Protein AF-A0A920NR42-F1 (afdb_monomer_lite)

Sequence (124 aa):
MIKIASGFYQNKLLGLSNGQGMMLVFDQKSGKPIGLLQDEGFLTDVRTAVAGAICAKYLAPKNIEAIGIVGTGVQARMQLEYLKNVTGCQNVIVWGRSKSALNQYKNTWAIPALLLKQPWRWIK

pLDDT: mean 88.62, std 13.77, range [41.91, 98.19]

Secondary structure (DSSP, 8-state):
-EEEEEE-TTGGGGT--SEEEEEEEE-TTT--EEEEE--TTHHHHHHHHHHHHHHHHHHS-SS-S-EEEE--SHHHHHHHHHHTTT----EEEEE-S-HHHHHHHHH---BTTB------EE--

Foldseek 3Di:
DDKDKAAQPCCVVVVADRMAIKDFDADPPPRHTDDIGRPRCPVVLQVLLVVLLVCCLVPPDPDDQEAEAEELDSNSLSVVVSVVVRDPHQEYEYDYPDPVSVVCSQPDDDPPVDPDPDHRHYDD

Radius of gyration: 16.98 Å; chains: 1; bounding box: 40×30×48 Å

Structure (mmCIF, N/CA/C/O backbone):
data_AF-A0A920NR42-F1
#
_entry.id   AF-A0A920NR42-F1
#
loop_
_atom_site.group_PDB
_atom_site.id
_atom_site.type_symbol
_atom_site.label_atom_id
_atom_site.label_alt_id
_atom_site.label_comp_id
_atom_site.label_asym_id
_atom_site.label_entity_id
_atom_site.label_seq_id
_atom_site.pdbx_PDB_ins_code
_atom_site.Cartn_x
_atom_site.Cartn_y
_atom_site.Cartn_z
_atom_site.occupancy
_atom_site.B_iso_or_equiv
_atom_site.auth_seq_id
_atom_site.auth_comp_id
_atom_site.auth_asym_id
_atom_site.auth_atom_id
_atom_site.pdbx_PDB_model_num
ATOM 1 N N . MET A 1 1 ? 5.413 -9.688 -18.411 1.00 88.06 1 MET A N 1
ATOM 2 C CA . MET A 1 1 ? 5.860 -8.459 -17.719 1.00 88.06 1 MET A CA 1
ATOM 3 C C . MET A 1 1 ? 6.671 -8.871 -16.509 1.00 88.06 1 MET A C 1
ATOM 5 O O . MET A 1 1 ? 6.279 -9.811 -15.829 1.00 88.06 1 MET A O 1
ATOM 9 N N . ILE A 1 2 ? 7.805 -8.215 -16.291 1.00 95.38 2 ILE A N 1
ATOM 10 C CA . ILE A 1 2 ? 8.675 -8.428 -15.135 1.00 95.38 2 ILE A CA 1
ATOM 11 C C . ILE A 1 2 ? 8.688 -7.135 -14.329 1.00 95.38 2 ILE A C 1
ATOM 13 O O . ILE A 1 2 ? 8.848 -6.056 -14.894 1.00 95.38 2 ILE A O 1
ATOM 17 N N . LYS A 1 3 ? 8.538 -7.253 -13.011 1.00 95.38 3 LYS A N 1
ATOM 18 C CA . LYS A 1 3 ? 8.726 -6.142 -12.083 1.00 95.38 3 LYS A CA 1
ATOM 19 C C . LYS A 1 3 ? 10.083 -6.272 -11.414 1.00 95.38 3 LYS A C 1
ATOM 21 O O . LYS A 1 3 ? 10.367 -7.306 -10.813 1.00 95.38 3 LYS A O 1
ATOM 26 N N . ILE A 1 4 ? 10.843 -5.189 -11.418 1.00 95.25 4 ILE A N 1
ATOM 27 C CA . ILE A 1 4 ? 12.007 -5.027 -10.552 1.00 95.25 4 ILE A CA 1
ATOM 28 C C . ILE A 1 4 ? 11.586 -4.100 -9.416 1.00 95.25 4 ILE A C 1
ATOM 30 O O . ILE A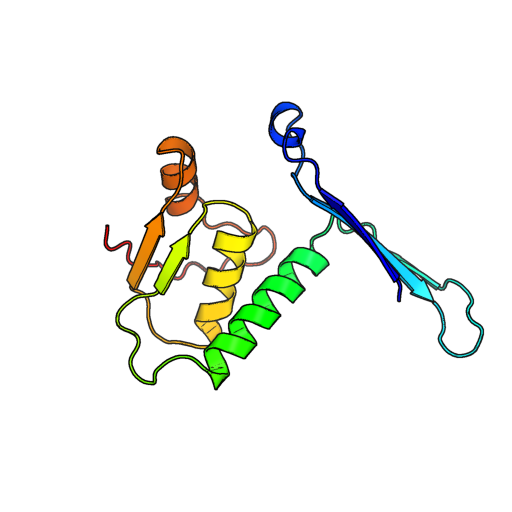 1 4 ? 11.029 -3.034 -9.663 1.00 95.25 4 ILE A O 1
ATOM 34 N N . ALA A 1 5 ? 11.801 -4.525 -8.174 1.00 93.88 5 ALA A N 1
ATOM 35 C CA . ALA A 1 5 ? 11.478 -3.735 -6.994 1.00 93.88 5 ALA A CA 1
ATOM 36 C C . ALA A 1 5 ? 12.605 -3.838 -5.969 1.00 93.88 5 ALA A C 1
ATOM 38 O O . ALA A 1 5 ? 13.175 -4.912 -5.780 1.00 93.88 5 ALA A O 1
ATOM 39 N N . SER A 1 6 ? 12.889 -2.734 -5.290 1.00 92.69 6 SER A N 1
ATOM 40 C CA . SER A 1 6 ? 13.873 -2.669 -4.217 1.00 92.69 6 SER A CA 1
ATOM 41 C C . SER A 1 6 ? 13.315 -1.925 -3.007 1.00 92.69 6 SER A C 1
ATOM 43 O O . SER A 1 6 ? 12.397 -1.109 -3.122 1.00 92.69 6 SER A O 1
ATOM 45 N N . GLY A 1 7 ? 13.844 -2.261 -1.831 1.00 92.19 7 GLY A N 1
ATOM 46 C CA . GLY A 1 7 ? 13.415 -1.711 -0.551 1.00 92.19 7 GLY A CA 1
ATOM 47 C C . GLY A 1 7 ? 14.612 -1.285 0.288 1.00 92.19 7 GLY A C 1
ATOM 48 O O . GLY A 1 7 ? 15.392 -2.128 0.718 1.00 92.19 7 GLY A O 1
ATOM 49 N N . PHE A 1 8 ? 14.731 0.014 0.549 1.00 92.81 8 PHE A N 1
ATOM 50 C CA . PHE A 1 8 ? 15.809 0.617 1.329 1.00 92.81 8 PHE A CA 1
ATOM 51 C C . PHE A 1 8 ? 15.220 1.533 2.405 1.00 92.81 8 PHE A C 1
ATOM 53 O O . PHE A 1 8 ? 14.908 2.695 2.166 1.00 92.81 8 PHE A O 1
ATOM 60 N N . TYR A 1 9 ? 15.065 1.024 3.630 1.00 87.00 9 TYR A N 1
ATOM 61 C CA . TYR A 1 9 ? 14.387 1.748 4.720 1.00 87.00 9 TYR A CA 1
ATOM 62 C C . TYR A 1 9 ? 15.081 3.044 5.166 1.00 87.00 9 TYR A C 1
ATOM 64 O O . TYR A 1 9 ? 14.450 3.891 5.799 1.00 87.00 9 TYR A O 1
ATOM 72 N N . GLN A 1 10 ? 16.372 3.193 4.859 1.00 91.25 10 GLN A N 1
ATOM 73 C CA . GLN A 1 10 ? 17.161 4.384 5.173 1.00 91.25 10 GLN A CA 1
ATOM 74 C C . GLN A 1 10 ? 17.099 5.456 4.075 1.00 91.25 10 GLN A C 1
ATOM 76 O O . GLN A 1 10 ? 17.590 6.557 4.302 1.00 91.25 10 GLN A O 1
ATOM 81 N N . ASN A 1 11 ? 16.434 5.205 2.938 1.00 92.06 11 ASN A N 1
ATOM 82 C CA . ASN A 1 11 ? 16.282 6.193 1.859 1.00 92.06 11 ASN A CA 1
ATOM 83 C C . ASN A 1 11 ? 15.613 7.490 2.315 1.00 92.06 11 ASN A C 1
ATOM 85 O O . ASN A 1 11 ? 15.877 8.552 1.756 1.00 92.06 11 ASN A O 1
ATOM 89 N N . LYS A 1 12 ? 14.825 7.433 3.392 1.00 85.12 12 LYS A N 1
ATOM 90 C CA . LYS A 1 12 ? 14.283 8.625 4.042 1.00 85.12 12 LYS A CA 1
ATOM 91 C C . LYS A 1 12 ? 15.368 9.639 4.442 1.00 85.12 12 LYS A C 1
ATOM 93 O O . LYS A 1 12 ? 15.101 10.835 4.397 1.00 85.12 12 LYS A O 1
ATOM 98 N N . LEU A 1 13 ? 16.569 9.187 4.815 1.00 91.12 13 LEU A N 1
ATOM 99 C CA . LEU A 1 13 ? 17.709 10.058 5.146 1.00 91.12 13 LEU A CA 1
ATOM 100 C C . LEU A 1 13 ? 18.250 10.803 3.916 1.00 91.12 13 LEU A C 1
ATOM 102 O O . LEU A 1 13 ? 18.869 11.850 4.062 1.00 91.12 13 LEU A O 1
ATOM 106 N N . LEU A 1 14 ? 17.982 10.276 2.721 1.00 92.25 14 LEU A N 1
ATOM 107 C CA . LEU A 1 14 ? 18.374 10.835 1.427 1.00 92.25 14 LEU A CA 1
ATOM 108 C C . LEU A 1 14 ? 17.231 11.613 0.751 1.00 92.25 14 LEU A C 1
ATOM 110 O O . LEU A 1 14 ? 17.377 12.049 -0.385 1.00 92.25 14 LEU A O 1
ATOM 114 N N . GLY A 1 15 ? 16.071 11.746 1.404 1.00 87.69 15 GLY A N 1
ATOM 115 C CA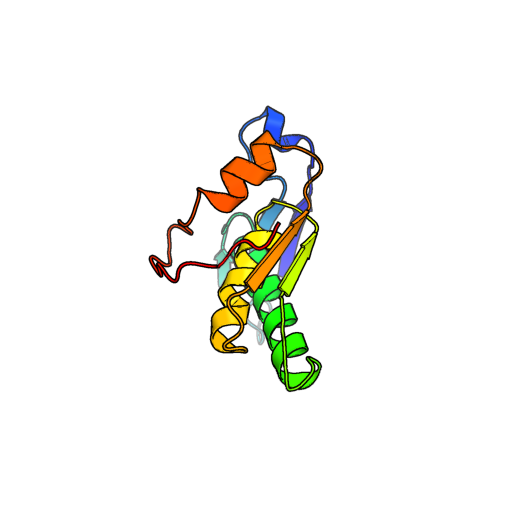 . GLY A 1 15 ? 14.874 12.341 0.798 1.00 87.69 15 GLY A CA 1
ATOM 116 C C . GLY A 1 15 ? 14.203 11.469 -0.272 1.00 87.69 15 GLY A C 1
ATOM 117 O O . GLY A 1 15 ? 13.318 11.948 -0.975 1.00 87.69 15 GLY A O 1
ATOM 118 N N . LEU A 1 16 ? 14.588 10.194 -0.387 1.00 87.75 16 LEU A N 1
ATOM 119 C CA . LEU A 1 16 ? 14.057 9.249 -1.370 1.00 87.75 16 LEU A CA 1
ATOM 120 C C . LEU A 1 16 ? 12.964 8.356 -0.766 1.00 87.75 16 LEU A C 1
ATOM 122 O O . LEU A 1 16 ? 12.898 8.134 0.448 1.00 87.75 16 LEU A O 1
ATOM 126 N N . SER A 1 17 ? 12.117 7.787 -1.629 1.00 85.50 17 SER A N 1
ATOM 127 C CA . SER A 1 17 ? 11.162 6.751 -1.224 1.00 85.50 17 SER A CA 1
ATOM 128 C C . SER A 1 17 ? 11.889 5.490 -0.741 1.00 85.50 17 SER A C 1
ATOM 130 O O . SER A 1 17 ? 12.928 5.101 -1.278 1.00 85.50 17 SER A O 1
ATOM 132 N N . ASN A 1 18 ? 11.312 4.814 0.259 1.00 88.06 18 ASN A N 1
ATOM 133 C CA . ASN A 1 18 ? 11.815 3.523 0.742 1.00 88.06 18 ASN A CA 1
ATOM 134 C C . ASN A 1 18 ? 11.710 2.428 -0.323 1.00 88.06 18 ASN A C 1
ATOM 136 O O . ASN A 1 18 ? 12.480 1.474 -0.284 1.00 88.06 18 ASN A O 1
ATOM 140 N N . GLY A 1 19 ? 10.726 2.538 -1.215 1.00 88.38 19 GLY A N 1
ATOM 141 C CA . GLY A 1 19 ? 10.537 1.642 -2.345 1.00 88.38 19 GLY A CA 1
ATOM 142 C C . GLY A 1 19 ? 10.976 2.315 -3.637 1.00 88.38 19 GLY A C 1
ATOM 143 O O . GLY A 1 19 ? 10.739 3.507 -3.830 1.00 88.38 19 GLY A O 1
ATOM 144 N N . GLN A 1 20 ? 11.597 1.538 -4.513 1.00 91.69 20 GLN A N 1
ATOM 145 C CA . GLN A 1 20 ? 11.829 1.897 -5.907 1.00 91.69 20 GLN A CA 1
ATOM 146 C C . GLN A 1 20 ? 11.457 0.711 -6.785 1.00 91.69 20 GLN A C 1
ATOM 148 O O . GLN A 1 20 ? 11.417 -0.439 -6.331 1.00 91.69 20 GLN A O 1
ATOM 153 N N . GLY A 1 21 ? 11.184 0.980 -8.053 1.00 93.00 21 GLY A N 1
ATOM 154 C CA . GLY A 1 21 ? 10.877 -0.080 -8.988 1.00 93.00 21 GLY A CA 1
ATOM 155 C C . GLY A 1 21 ? 10.642 0.406 -10.401 1.00 93.00 21 GLY A C 1
ATOM 156 O O . GLY A 1 21 ? 10.557 1.601 -10.675 1.00 93.00 21 GLY A O 1
ATOM 157 N N . MET A 1 22 ? 10.572 -0.572 -11.291 1.00 96.19 22 MET A N 1
ATOM 158 C CA . MET A 1 22 ? 10.220 -0.386 -12.686 1.00 96.19 22 MET A CA 1
ATOM 159 C C . MET A 1 22 ? 9.581 -1.658 -13.234 1.00 96.19 22 MET A C 1
ATOM 161 O O . MET A 1 22 ? 9.750 -2.758 -12.690 1.00 96.19 22 MET A O 1
ATOM 165 N N . MET A 1 23 ? 8.872 -1.502 -14.342 1.00 97.12 23 MET A N 1
ATOM 166 C CA . MET A 1 23 ? 8.201 -2.584 -15.046 1.00 97.12 23 MET A CA 1
ATOM 167 C C . MET A 1 23 ? 8.821 -2.748 -16.429 1.00 97.12 23 MET A C 1
ATOM 169 O O . MET A 1 23 ? 8.940 -1.789 -17.187 1.00 97.12 23 MET A O 1
ATOM 173 N N . LEU A 1 24 ? 9.174 -3.982 -16.767 1.00 97.38 24 LEU A N 1
ATOM 174 C CA . LEU A 1 24 ? 9.622 -4.381 -18.093 1.00 97.38 24 LEU A CA 1
ATOM 175 C C . LEU A 1 24 ? 8.496 -5.156 -18.773 1.00 97.38 24 LEU A C 1
ATOM 177 O O . LEU A 1 24 ? 8.034 -6.195 -18.282 1.00 97.38 24 LEU A O 1
ATOM 181 N N . VAL A 1 25 ? 8.030 -4.644 -19.904 1.00 97.50 25 VAL A N 1
ATOM 182 C CA . VAL A 1 25 ? 6.961 -5.255 -20.691 1.00 97.50 25 VAL A CA 1
ATOM 183 C C . VAL A 1 25 ? 7.584 -5.945 -21.894 1.00 97.50 25 VAL A C 1
ATOM 185 O O . VAL A 1 25 ? 8.417 -5.373 -22.592 1.00 97.50 25 VAL A O 1
ATOM 188 N N . PHE A 1 26 ? 7.166 -7.184 -22.126 1.00 98.12 26 PHE A N 1
ATOM 189 C CA . PHE A 1 26 ? 7.629 -8.019 -23.225 1.00 98.12 26 PHE A CA 1
ATOM 190 C C . PHE A 1 26 ? 6.423 -8.444 -24.049 1.00 98.12 26 PHE A C 1
ATOM 192 O O . PHE A 1 26 ? 5.364 -8.729 -23.481 1.00 98.12 26 PHE A O 1
ATOM 199 N N . ASP A 1 27 ? 6.596 -8.496 -25.363 1.00 98.00 27 ASP A N 1
ATOM 200 C CA . ASP A 1 27 ? 5.627 -9.109 -26.257 1.00 98.00 27 ASP A CA 1
ATOM 201 C C . ASP A 1 27 ? 5.525 -10.609 -25.951 1.00 98.00 27 ASP A C 1
ATOM 203 O O . ASP A 1 27 ? 6.530 -11.319 -25.916 1.00 98.00 27 ASP A O 1
ATOM 207 N N . GLN A 1 28 ? 4.306 -11.100 -25.724 1.00 97.06 28 GLN A N 1
ATOM 208 C CA . GLN A 1 28 ? 4.083 -12.488 -25.314 1.00 97.06 28 GLN A CA 1
ATOM 209 C C . GLN A 1 28 ? 4.438 -13.490 -26.422 1.00 97.06 28 GLN A C 1
ATOM 211 O O . GLN A 1 28 ? 4.799 -14.623 -26.117 1.00 97.06 28 GLN A O 1
ATOM 216 N N . LYS A 1 29 ? 4.330 -13.091 -27.696 1.00 97.88 29 LYS A N 1
ATOM 217 C CA . LYS A 1 29 ? 4.549 -13.991 -28.837 1.00 97.88 29 LYS A CA 1
ATOM 218 C C . LYS A 1 29 ? 6.030 -14.168 -29.158 1.00 97.88 29 LYS A C 1
ATOM 220 O O . LYS A 1 29 ? 6.461 -15.277 -29.446 1.00 97.88 29 LYS A O 1
ATOM 225 N N . SER A 1 30 ? 6.793 -13.079 -29.138 1.00 97.94 30 SER A N 1
ATOM 226 C CA . SER A 1 30 ? 8.195 -13.046 -29.571 1.00 97.94 30 SER A CA 1
ATOM 227 C C . SER A 1 30 ? 9.199 -12.952 -28.425 1.00 97.94 30 SER A C 1
ATOM 229 O O . SER A 1 30 ? 10.395 -13.109 -28.655 1.00 97.94 30 SER A O 1
ATOM 231 N N . GLY A 1 31 ? 8.746 -12.637 -27.208 1.00 96.62 31 GLY A N 1
ATOM 232 C CA . GLY A 1 31 ? 9.621 -12.374 -26.067 1.00 96.62 31 GLY A CA 1
ATOM 233 C C . GLY A 1 31 ? 10.429 -11.078 -26.186 1.00 96.62 31 GLY A C 1
ATOM 234 O O . GLY A 1 31 ? 11.252 -10.804 -25.316 1.00 96.62 31 GLY A O 1
ATOM 235 N N . LYS A 1 32 ? 10.218 -10.260 -27.229 1.00 98.06 32 LYS A N 1
ATOM 236 C CA . LYS A 1 32 ? 10.930 -8.986 -27.395 1.00 98.06 32 LYS A CA 1
ATOM 237 C C . LYS A 1 32 ? 10.493 -7.985 -26.319 1.00 98.06 32 LYS A C 1
ATOM 239 O O . LYS A 1 32 ? 9.292 -7.877 -26.060 1.00 98.06 32 LYS A O 1
ATOM 244 N N . PRO A 1 33 ? 11.416 -7.227 -25.703 1.00 97.25 33 PRO A N 1
ATOM 245 C CA . PRO A 1 33 ? 11.043 -6.122 -24.830 1.00 97.25 33 PRO A CA 1
ATOM 246 C C . PRO A 1 33 ? 10.342 -5.037 -25.657 1.00 97.25 33 PRO A C 1
ATOM 248 O O . PRO A 1 33 ? 10.842 -4.632 -26.703 1.00 97.25 33 PRO A O 1
ATOM 251 N N . ILE A 1 34 ? 9.182 -4.581 -25.189 1.00 97.62 34 ILE A N 1
ATOM 252 C CA . ILE A 1 34 ? 8.355 -3.570 -25.869 1.00 97.62 34 ILE A CA 1
ATOM 253 C C . ILE A 1 34 ? 8.158 -2.299 -25.046 1.00 97.62 34 ILE A C 1
ATOM 255 O O . ILE A 1 34 ? 7.638 -1.312 -25.555 1.00 97.62 34 ILE A O 1
ATOM 259 N N . GLY A 1 35 ? 8.560 -2.304 -23.777 1.00 97.44 35 GLY A N 1
ATOM 260 C CA . GLY A 1 35 ? 8.445 -1.121 -22.943 1.00 97.44 35 GLY A CA 1
ATOM 261 C C . GLY A 1 35 ? 9.181 -1.252 -21.623 1.00 97.44 35 GLY A C 1
ATOM 262 O O . GLY A 1 35 ? 9.270 -2.335 -21.041 1.00 97.44 35 GLY A O 1
ATOM 263 N N . LEU A 1 36 ? 9.666 -0.111 -21.151 1.00 97.19 36 LEU A N 1
ATOM 264 C CA . LEU A 1 36 ? 10.151 0.091 -19.799 1.00 97.19 36 LEU A CA 1
ATOM 265 C C . LEU A 1 36 ? 9.317 1.209 -19.187 1.00 97.19 36 LEU A C 1
ATOM 267 O O . LEU A 1 36 ? 9.190 2.284 -19.768 1.00 97.19 36 LEU A O 1
ATOM 271 N N . LEU A 1 37 ? 8.751 0.946 -18.017 1.00 96.50 37 LEU A N 1
ATOM 272 C CA . LEU A 1 37 ? 8.043 1.939 -17.228 1.00 96.50 37 LEU A CA 1
ATOM 273 C C . LEU A 1 37 ? 8.791 2.131 -15.912 1.00 96.50 37 LEU A C 1
ATOM 275 O O . LEU A 1 37 ? 8.749 1.267 -15.036 1.00 96.50 37 LEU A O 1
ATOM 279 N N . GLN A 1 38 ? 9.481 3.261 -15.792 1.00 94.62 38 GLN A N 1
ATOM 280 C CA . GLN A 1 38 ? 10.129 3.698 -14.561 1.00 94.62 38 GLN A CA 1
ATOM 281 C C . GLN A 1 38 ? 9.123 4.522 -13.753 1.00 94.62 38 GLN A C 1
ATOM 283 O O . GLN A 1 38 ? 9.080 5.742 -13.851 1.00 94.62 38 GLN A O 1
ATOM 288 N N . ASP A 1 39 ? 8.263 3.838 -13.003 1.00 93.12 39 ASP A N 1
ATOM 289 C CA . ASP A 1 39 ? 7.204 4.453 -12.194 1.00 93.12 39 ASP A CA 1
ATOM 290 C C . ASP A 1 39 ? 7.586 4.612 -10.716 1.00 93.12 39 ASP A C 1
ATOM 292 O O . ASP A 1 39 ? 6.725 4.886 -9.880 1.00 93.12 39 ASP A O 1
ATOM 296 N N . GLU A 1 40 ? 8.853 4.360 -10.383 1.00 92.75 40 GLU A N 1
ATOM 297 C CA . GLU A 1 40 ? 9.398 4.451 -9.026 1.00 92.75 40 GLU A CA 1
ATOM 298 C C . GLU A 1 40 ? 8.647 3.572 -8.006 1.00 92.75 40 GLU A C 1
ATOM 300 O O . GLU A 1 40 ? 8.687 3.810 -6.800 1.00 92.75 40 GLU A O 1
ATOM 305 N N . GLY A 1 41 ? 7.984 2.509 -8.480 1.00 91.75 41 GLY A N 1
ATOM 306 C CA . GLY A 1 41 ? 7.197 1.600 -7.650 1.00 91.75 41 GLY A CA 1
ATOM 307 C C . GLY A 1 41 ? 5.726 1.991 -7.481 1.00 91.75 41 GLY A C 1
ATOM 308 O O . GLY A 1 41 ? 5.005 1.282 -6.775 1.00 91.75 41 GLY A O 1
ATOM 309 N N . PHE A 1 42 ? 5.234 3.034 -8.151 1.00 92.19 42 PHE A N 1
ATOM 310 C CA . PHE A 1 42 ? 3.843 3.480 -8.038 1.00 92.19 42 PHE A CA 1
ATOM 311 C C . PHE A 1 42 ? 2.814 2.373 -8.326 1.00 92.19 42 PHE A C 1
ATOM 313 O O . PHE A 1 42 ? 1.894 2.159 -7.534 1.00 92.19 42 PHE A O 1
ATOM 320 N N . LEU A 1 43 ? 2.971 1.592 -9.401 1.00 93.88 43 LEU A N 1
ATOM 321 C CA . LEU A 1 43 ? 2.072 0.472 -9.698 1.00 93.88 43 LEU A CA 1
ATOM 322 C C . LEU A 1 43 ? 2.190 -0.653 -8.667 1.00 93.88 43 LEU A C 1
ATOM 324 O O . LEU A 1 43 ? 1.216 -1.372 -8.429 1.00 93.88 43 LEU A O 1
ATOM 328 N N . THR A 1 44 ? 3.350 -0.798 -8.015 1.00 94.12 44 THR A N 1
ATOM 329 C CA . THR A 1 44 ? 3.478 -1.699 -6.859 1.00 94.12 44 THR A CA 1
ATOM 330 C C . THR A 1 44 ? 2.608 -1.213 -5.719 1.00 94.12 44 THR A C 1
ATOM 332 O O . THR A 1 44 ? 1.949 -2.036 -5.077 1.00 94.12 44 THR A O 1
ATOM 335 N N . ASP A 1 45 ? 2.569 0.093 -5.484 1.00 93.56 45 ASP A N 1
ATOM 336 C CA . ASP A 1 45 ? 1.756 0.639 -4.419 1.00 93.56 45 ASP A CA 1
ATOM 337 C C . ASP A 1 45 ? 0.257 0.508 -4.708 1.00 93.56 45 ASP A C 1
ATOM 339 O O . ASP A 1 45 ? -0.489 0.008 -3.860 1.00 93.56 45 ASP A O 1
ATOM 343 N N . VAL A 1 46 ? -0.158 0.851 -5.933 1.00 94.62 46 VAL A N 1
ATOM 344 C CA . VAL A 1 46 ? -1.535 0.706 -6.428 1.00 94.62 46 VAL A CA 1
ATOM 345 C C . VAL A 1 46 ? -2.012 -0.735 -6.313 1.00 94.62 46 VAL A C 1
ATOM 347 O O . VAL A 1 46 ? -3.017 -1.001 -5.656 1.00 94.62 46 VAL A O 1
ATOM 350 N N . ARG A 1 47 ? -1.288 -1.697 -6.900 1.00 95.56 47 ARG A N 1
ATOM 351 C CA . ARG A 1 47 ? -1.742 -3.097 -6.918 1.00 95.56 47 ARG A CA 1
ATOM 352 C C . ARG A 1 47 ? -1.805 -3.702 -5.514 1.00 95.56 47 ARG A C 1
ATOM 354 O O . ARG A 1 47 ? -2.610 -4.597 -5.276 1.00 95.56 47 ARG A O 1
ATOM 361 N N . THR A 1 48 ? -0.969 -3.228 -4.586 1.00 96.31 48 THR A N 1
ATOM 362 C CA . THR A 1 48 ? -0.991 -3.680 -3.186 1.00 96.31 48 THR A CA 1
ATOM 363 C C . THR A 1 48 ? -2.240 -3.159 -2.468 1.00 96.31 48 THR A C 1
ATOM 365 O O . THR A 1 48 ? -2.902 -3.931 -1.774 1.00 96.31 48 THR A O 1
ATOM 368 N N . ALA A 1 49 ? -2.620 -1.898 -2.695 1.00 96.81 49 ALA A N 1
ATOM 369 C CA . ALA A 1 49 ? -3.867 -1.328 -2.182 1.00 96.81 49 ALA A CA 1
ATOM 370 C C . ALA A 1 49 ? -5.116 -1.992 -2.784 1.00 96.81 49 ALA A C 1
ATOM 372 O O . ALA A 1 49 ? -6.034 -2.359 -2.054 1.00 96.81 49 ALA A O 1
ATOM 373 N N . VAL A 1 50 ? -5.122 -2.236 -4.100 1.00 97.50 50 VAL A N 1
ATOM 374 C CA . VAL A 1 50 ? -6.209 -2.956 -4.787 1.00 97.50 50 VAL A CA 1
ATOM 375 C C . VAL A 1 50 ? -6.393 -4.358 -4.212 1.00 97.50 50 VAL A C 1
ATOM 377 O O . VAL A 1 50 ? -7.524 -4.763 -3.959 1.00 97.50 50 VAL A O 1
ATOM 380 N N . ALA A 1 51 ? -5.304 -5.092 -3.963 1.00 98.19 51 ALA A N 1
ATOM 381 C CA . ALA A 1 51 ? -5.386 -6.417 -3.354 1.00 98.19 51 ALA A CA 1
ATOM 382 C C . ALA A 1 51 ? -6.061 -6.369 -1.971 1.00 98.19 51 ALA A C 1
ATOM 384 O O . ALA A 1 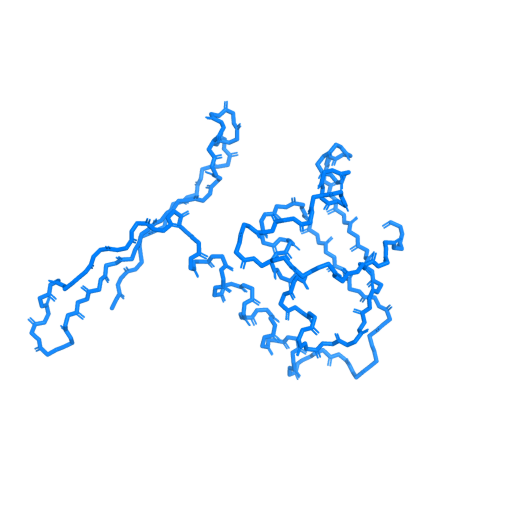51 ? -6.947 -7.174 -1.696 1.00 98.19 51 ALA A O 1
ATOM 385 N N . GLY A 1 52 ? -5.706 -5.391 -1.130 1.00 97.62 52 GLY A N 1
ATOM 386 C CA . GLY A 1 52 ? -6.348 -5.203 0.174 1.00 97.62 52 GLY A CA 1
ATOM 387 C C . GLY A 1 52 ? -7.827 -4.826 0.067 1.00 97.62 52 GLY A C 1
ATOM 388 O O . GLY A 1 52 ? -8.652 -5.381 0.790 1.00 97.62 52 GLY A O 1
ATOM 389 N N . ALA A 1 53 ? -8.188 -3.965 -0.885 1.00 97.25 53 ALA A N 1
ATOM 390 C CA . ALA A 1 53 ? -9.578 -3.610 -1.159 1.00 97.25 53 ALA A CA 1
ATOM 391 C C . ALA A 1 53 ? -10.410 -4.810 -1.646 1.00 97.25 53 ALA A C 1
ATOM 393 O O . ALA A 1 53 ? -11.541 -4.993 -1.201 1.00 97.25 53 ALA A O 1
ATOM 394 N N . ILE A 1 54 ? -9.845 -5.669 -2.502 1.00 98.19 54 ILE A N 1
ATOM 395 C CA . ILE A 1 54 ? -10.481 -6.927 -2.919 1.00 98.19 54 ILE A CA 1
ATOM 396 C C . ILE A 1 54 ? -10.703 -7.832 -1.704 1.00 98.19 54 ILE A C 1
ATOM 398 O O . ILE A 1 54 ? -11.815 -8.319 -1.511 1.00 98.19 54 ILE A O 1
ATOM 402 N N . CYS A 1 55 ? -9.690 -8.018 -0.853 1.00 98.06 55 CYS A N 1
ATOM 403 C CA . CYS A 1 55 ? -9.838 -8.801 0.374 1.00 98.06 55 CYS A CA 1
ATOM 404 C C . CYS A 1 55 ? -10.946 -8.238 1.268 1.00 98.06 55 CYS A C 1
ATOM 406 O O . CYS A 1 55 ? -11.816 -8.987 1.698 1.00 98.06 55 CYS A O 1
ATOM 408 N N . ALA A 1 56 ? -10.972 -6.926 1.503 1.00 97.19 56 ALA A N 1
ATOM 409 C CA . ALA A 1 56 ? -12.016 -6.299 2.304 1.00 97.19 56 ALA A CA 1
ATOM 410 C C . ALA A 1 56 ? -13.411 -6.488 1.688 1.00 97.19 56 ALA A C 1
ATOM 412 O O . ALA A 1 56 ? -14.356 -6.780 2.411 1.00 97.19 56 ALA A O 1
ATOM 413 N N . LYS A 1 57 ? -13.539 -6.408 0.358 1.00 96.44 57 LYS A N 1
ATOM 414 C CA . LYS A 1 57 ? -14.823 -6.574 -0.338 1.00 96.44 57 LYS A CA 1
ATOM 415 C C . LYS A 1 57 ? -15.463 -7.931 -0.065 1.00 96.44 57 LYS A C 1
ATOM 417 O O . LYS A 1 57 ? -16.682 -8.014 0.037 1.00 96.44 57 LYS A O 1
ATOM 422 N N . TYR A 1 58 ? -14.649 -8.980 0.015 1.00 97.88 58 TYR A N 1
ATOM 423 C CA . TYR A 1 58 ? -15.143 -10.348 0.150 1.00 97.88 58 TYR A CA 1
ATOM 424 C C . TYR A 1 58 ? -15.070 -10.897 1.576 1.00 97.88 58 TYR A C 1
ATOM 426 O O . TYR A 1 58 ? -15.823 -11.811 1.898 1.00 97.88 58 TYR A O 1
ATOM 434 N N . LEU A 1 59 ? -14.177 -10.373 2.419 1.00 98.00 59 LEU A N 1
ATOM 435 C CA . LEU A 1 59 ? -13.855 -10.962 3.723 1.00 98.00 59 LEU A CA 1
ATOM 436 C C . LEU A 1 59 ? -14.170 -10.048 4.911 1.00 98.00 59 LEU A C 1
ATOM 438 O O . LEU A 1 59 ? -14.151 -10.520 6.047 1.00 98.00 59 LEU A O 1
ATOM 442 N N . ALA A 1 60 ? -14.431 -8.754 4.697 1.00 96.81 60 ALA A N 1
ATOM 443 C CA . ALA A 1 60 ? -14.780 -7.867 5.801 1.00 96.81 60 ALA A CA 1
ATOM 444 C C . ALA A 1 60 ? -16.177 -8.203 6.362 1.00 96.81 60 ALA A C 1
ATOM 446 O O . ALA A 1 60 ? -17.060 -8.648 5.621 1.00 96.81 60 ALA A O 1
ATOM 447 N N . PRO A 1 61 ? -16.414 -7.976 7.667 1.00 95.75 61 PRO A N 1
ATOM 448 C CA . PRO A 1 61 ? -17.743 -8.128 8.245 1.00 95.75 61 PRO A CA 1
ATOM 449 C C . PRO A 1 61 ? -18.736 -7.154 7.597 1.00 95.75 61 PRO A C 1
ATOM 451 O O . PRO A 1 61 ? -18.362 -6.069 7.158 1.00 95.75 61 PRO A O 1
ATOM 454 N N . LYS A 1 62 ? -20.026 -7.516 7.585 1.00 91.31 62 LYS A N 1
ATOM 455 C CA . LYS A 1 62 ? -21.092 -6.672 7.007 1.00 91.31 62 LYS A CA 1
ATOM 456 C C . LYS A 1 62 ? -21.174 -5.291 7.665 1.00 91.31 62 LYS A C 1
ATOM 458 O O . LYS A 1 62 ? -21.399 -4.299 6.980 1.00 91.31 62 LYS A O 1
ATOM 463 N N . ASN 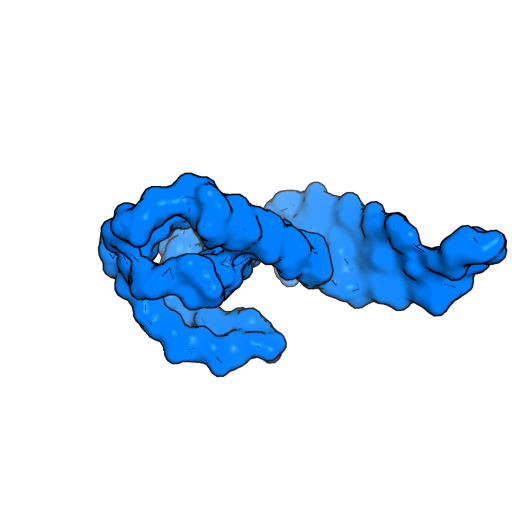A 1 63 ? -20.975 -5.244 8.982 1.00 94.19 63 ASN A N 1
ATOM 464 C CA . ASN A 1 63 ? -21.013 -4.022 9.777 1.00 94.19 63 ASN A CA 1
ATOM 465 C C . ASN A 1 63 ? -19.597 -3.699 10.256 1.00 94.19 63 ASN A C 1
ATOM 467 O O . ASN A 1 63 ? -19.027 -4.441 11.053 1.00 94.19 63 ASN A O 1
ATOM 471 N N . ILE A 1 64 ? -19.034 -2.600 9.755 1.00 95.94 64 ILE A N 1
ATOM 472 C CA . ILE A 1 64 ? -17.676 -2.154 10.083 1.00 95.94 64 ILE A CA 1
ATOM 473 C C . ILE A 1 64 ? -17.786 -0.878 10.913 1.00 95.94 64 ILE A C 1
ATOM 475 O O . ILE A 1 64 ? -18.142 0.180 10.395 1.00 95.94 64 ILE A O 1
ATOM 479 N N . GLU A 1 65 ? -17.461 -0.970 12.200 1.00 94.69 65 GLU A N 1
ATOM 480 C CA . GLU A 1 65 ? -17.498 0.180 13.112 1.00 94.69 65 GLU A CA 1
ATOM 481 C C . GLU A 1 65 ? -16.301 1.115 12.929 1.00 94.69 65 GLU A C 1
ATOM 483 O O . GLU A 1 65 ? -16.448 2.335 13.038 1.00 94.69 65 GLU A O 1
ATOM 488 N N . ALA A 1 66 ? -15.125 0.546 12.642 1.00 95.31 66 ALA A N 1
ATOM 489 C CA . ALA A 1 66 ? -13.881 1.272 12.428 1.00 95.31 66 ALA A CA 1
ATOM 490 C C . ALA A 1 66 ? -12.894 0.485 11.553 1.00 95.31 66 ALA A C 1
ATOM 492 O O . ALA A 1 66 ? -12.897 -0.746 11.538 1.00 95.31 66 ALA A O 1
ATOM 493 N N . ILE A 1 67 ? -12.003 1.209 10.876 1.00 95.69 67 ILE A N 1
ATOM 494 C CA . ILE A 1 67 ? -10.863 0.670 10.131 1.00 95.69 67 ILE A CA 1
ATOM 495 C C . ILE A 1 67 ? -9.591 0.894 10.954 1.00 95.69 67 ILE A C 1
ATOM 497 O O . ILE A 1 67 ? -9.258 2.026 11.305 1.00 95.69 67 ILE A O 1
ATOM 501 N N . GLY A 1 68 ? -8.865 -0.182 11.250 1.00 95.75 68 GLY A N 1
ATOM 502 C CA . GLY A 1 68 ? -7.561 -0.115 11.909 1.00 95.75 68 GLY A CA 1
ATOM 503 C C . GLY A 1 68 ? -6.417 -0.032 10.898 1.00 95.75 68 GLY A C 1
ATOM 504 O O . GLY A 1 68 ? -6.315 -0.876 10.012 1.00 95.75 68 GLY A O 1
ATOM 505 N N . ILE A 1 69 ? -5.528 0.950 11.053 1.00 95.44 69 ILE A N 1
ATOM 506 C CA . ILE A 1 69 ? -4.318 1.117 10.242 1.00 95.44 69 ILE A CA 1
ATOM 507 C C . ILE A 1 69 ? -3.082 1.082 11.145 1.00 95.44 69 ILE A C 1
ATOM 509 O O . ILE A 1 69 ? -2.935 1.890 12.062 1.00 95.44 69 ILE A O 1
ATOM 513 N N . VAL A 1 70 ? -2.155 0.168 10.858 1.00 96.00 70 VAL A N 1
ATOM 514 C CA . VAL A 1 70 ? -0.869 0.063 11.561 1.00 96.00 70 VAL A CA 1
ATOM 515 C C . VAL A 1 70 ? 0.247 0.498 10.617 1.00 96.00 70 VAL A C 1
ATOM 517 O O . VAL A 1 70 ? 0.572 -0.185 9.648 1.00 96.00 70 VAL A O 1
ATOM 520 N N . GLY A 1 71 ? 0.841 1.653 10.908 1.00 93.56 71 GLY A N 1
ATOM 521 C CA . GLY A 1 71 ? 1.845 2.309 10.077 1.00 93.56 71 GLY A CA 1
ATOM 522 C C . GLY A 1 71 ? 1.338 3.611 9.455 1.00 93.56 71 GLY A C 1
ATOM 523 O O . GLY A 1 71 ? 0.146 3.848 9.320 1.00 93.56 71 GLY A O 1
ATOM 524 N N . THR A 1 72 ? 2.274 4.480 9.072 1.00 92.50 72 THR A N 1
ATOM 525 C CA . THR A 1 72 ? 1.989 5.846 8.583 1.00 92.50 72 THR A CA 1
ATOM 526 C C . THR A 1 72 ? 2.663 6.134 7.234 1.00 92.50 72 THR A C 1
ATOM 528 O O . THR A 1 72 ? 2.939 7.285 6.896 1.00 92.50 72 THR A O 1
ATOM 531 N N . GLY A 1 73 ? 3.010 5.077 6.491 1.00 90.19 73 GLY A N 1
ATOM 532 C CA . GLY A 1 73 ? 3.686 5.147 5.191 1.00 90.19 73 GLY A CA 1
ATOM 533 C C . GLY A 1 73 ? 2.725 5.224 4.002 1.00 90.19 73 GLY A C 1
ATOM 534 O O . GLY A 1 73 ? 1.516 5.369 4.174 1.00 90.19 73 GLY A O 1
ATOM 535 N N . VAL A 1 74 ? 3.264 5.084 2.787 1.00 90.31 74 VAL A N 1
ATOM 536 C CA . VAL A 1 74 ? 2.482 5.169 1.537 1.00 90.31 74 VAL A CA 1
ATOM 537 C C . VAL A 1 74 ? 1.362 4.123 1.484 1.00 90.31 74 VAL A C 1
ATOM 539 O O . VAL A 1 74 ? 0.209 4.467 1.242 1.00 90.31 74 VAL A O 1
ATOM 542 N N . GLN A 1 75 ? 1.658 2.874 1.860 1.00 92.75 75 GLN A N 1
ATOM 543 C CA . GLN A 1 75 ? 0.672 1.792 1.880 1.00 92.75 75 GLN A CA 1
ATOM 544 C C . GLN A 1 75 ? -0.451 2.029 2.887 1.00 92.75 75 GLN A C 1
ATOM 546 O O . GLN A 1 75 ? -1.609 1.800 2.564 1.00 92.75 75 GLN A O 1
ATOM 551 N N . ALA A 1 76 ? -0.147 2.569 4.068 1.00 93.88 76 ALA A N 1
ATOM 552 C CA . ALA A 1 76 ? -1.174 2.927 5.043 1.00 93.88 76 ALA A CA 1
ATOM 553 C C . ALA A 1 76 ? -2.184 3.938 4.472 1.00 93.88 76 ALA A C 1
ATOM 555 O O . ALA A 1 76 ? -3.360 3.897 4.819 1.00 93.88 76 ALA A O 1
ATOM 556 N N . ARG A 1 77 ? -1.745 4.848 3.591 1.00 91.38 77 ARG A N 1
ATOM 557 C CA . ARG A 1 77 ? -2.632 5.822 2.933 1.00 91.38 77 ARG A CA 1
ATOM 558 C C . ARG A 1 77 ? -3.411 5.177 1.800 1.00 91.38 77 ARG A C 1
ATOM 560 O O . ARG A 1 77 ? -4.619 5.342 1.723 1.00 91.38 77 ARG A O 1
ATOM 567 N N . MET A 1 78 ? -2.721 4.443 0.930 1.00 93.06 78 MET A N 1
ATOM 568 C CA . MET A 1 78 ? -3.337 3.883 -0.270 1.00 93.06 78 MET A CA 1
ATOM 569 C C . MET A 1 78 ? -4.332 2.773 0.045 1.00 93.06 78 MET A C 1
ATOM 571 O O . MET A 1 78 ? -5.395 2.742 -0.560 1.00 93.06 78 MET A O 1
ATOM 575 N N . GLN A 1 79 ? -4.042 1.912 1.024 1.00 95.50 79 GLN A N 1
ATOM 576 C CA . GLN A 1 79 ? -5.012 0.926 1.507 1.00 95.50 79 GLN A CA 1
ATOM 577 C C . GLN A 1 79 ? -6.296 1.622 1.960 1.00 95.50 79 GLN A C 1
ATOM 579 O O . GLN A 1 79 ? -7.382 1.286 1.498 1.00 95.50 79 GLN A O 1
ATOM 584 N N . LEU A 1 80 ? -6.160 2.652 2.800 1.00 93.25 80 LEU A N 1
ATOM 585 C CA . LEU A 1 80 ? -7.296 3.417 3.292 1.00 93.25 80 LEU A CA 1
ATOM 586 C C . LEU A 1 80 ? -8.070 4.085 2.139 1.00 93.25 80 LEU A C 1
ATOM 588 O O . LEU A 1 80 ? -9.288 3.965 2.076 1.00 93.25 80 LEU A O 1
ATOM 592 N N . GLU A 1 81 ? -7.376 4.704 1.180 1.00 91.62 81 GLU A N 1
ATOM 593 C CA . GLU A 1 81 ? -7.996 5.330 0.004 1.00 91.62 81 GLU A CA 1
ATOM 594 C C . GLU A 1 81 ? -8.838 4.347 -0.818 1.00 91.62 81 GLU A C 1
ATOM 596 O O . GLU A 1 81 ? -9.976 4.647 -1.169 1.00 91.62 81 GLU A O 1
ATOM 601 N N . TYR A 1 82 ? -8.308 3.155 -1.094 1.00 94.00 82 TYR A N 1
ATOM 602 C CA . TYR A 1 82 ? -9.010 2.162 -1.908 1.00 94.00 82 TYR A CA 1
ATOM 603 C C . TYR A 1 82 ? -10.179 1.501 -1.163 1.00 94.00 82 TYR A C 1
ATOM 605 O O . TYR A 1 82 ? -11.138 1.068 -1.806 1.00 94.00 82 TYR A O 1
ATOM 613 N N . LEU A 1 83 ? -10.160 1.476 0.176 1.00 94.06 83 LEU A N 1
ATOM 614 C CA . LEU A 1 83 ? -11.281 0.980 0.983 1.00 94.06 83 LEU A CA 1
ATOM 615 C C . LEU A 1 83 ? -12.543 1.845 0.859 1.00 94.06 83 LEU A C 1
ATOM 617 O O . LEU A 1 83 ? -13.639 1.313 1.035 1.00 94.06 83 LEU A O 1
ATOM 621 N N . LYS A 1 84 ? -12.432 3.127 0.475 1.00 89.62 84 LYS A N 1
ATOM 622 C CA . LYS A 1 84 ? -13.597 4.009 0.236 1.00 89.62 84 LYS A CA 1
ATOM 623 C C . LYS A 1 84 ? -14.577 3.443 -0.790 1.00 89.62 84 LYS A C 1
ATOM 625 O O . LYS A 1 84 ? -15.775 3.678 -0.698 1.00 89.62 84 LYS A O 1
ATOM 630 N N . ASN A 1 85 ? -14.064 2.694 -1.765 1.00 89.31 85 ASN A N 1
ATOM 631 C CA . ASN A 1 85 ? -14.870 2.094 -2.829 1.00 89.31 85 ASN A CA 1
ATOM 632 C C . ASN A 1 85 ? -15.508 0.759 -2.413 1.00 89.31 85 ASN A C 1
ATOM 634 O O . ASN A 1 85 ? -16.204 0.131 -3.209 1.00 89.31 85 ASN A O 1
ATOM 638 N N . VAL A 1 86 ? -15.223 0.293 -1.196 1.00 93.06 86 VAL A N 1
ATOM 639 C CA . VAL A 1 86 ? -15.577 -1.046 -0.713 1.00 93.06 86 VAL A CA 1
ATOM 640 C C . VAL A 1 86 ? -16.442 -0.990 0.543 1.00 93.06 86 VAL A C 1
ATOM 642 O O . VAL A 1 86 ? -17.272 -1.871 0.749 1.00 93.06 86 VAL A O 1
ATOM 645 N N . THR A 1 87 ? -16.287 0.038 1.376 1.00 92.88 87 THR A N 1
ATOM 646 C CA . THR A 1 87 ? -17.063 0.217 2.605 1.00 92.88 87 THR A CA 1
ATOM 647 C C . THR A 1 87 ? -17.454 1.677 2.814 1.00 92.88 87 THR A C 1
ATOM 649 O O . THR A 1 87 ? -16.694 2.587 2.497 1.00 92.88 87 THR A O 1
ATOM 652 N N . GLY A 1 88 ? -18.637 1.897 3.395 1.00 91.38 88 GLY A N 1
ATOM 653 C CA . GLY A 1 88 ? -19.089 3.214 3.851 1.00 91.38 88 GLY A CA 1
ATOM 654 C C . GLY A 1 88 ? -18.535 3.630 5.221 1.00 91.38 88 GLY A C 1
ATOM 655 O O . GLY A 1 88 ? -18.859 4.719 5.696 1.00 91.38 88 GLY A O 1
ATOM 656 N N . CYS A 1 89 ? -17.734 2.784 5.881 1.00 92.75 89 CYS A N 1
ATOM 657 C CA . CYS A 1 89 ? -17.119 3.109 7.167 1.00 92.75 89 CYS A CA 1
ATOM 658 C C . CYS A 1 89 ? -16.109 4.254 7.014 1.00 92.75 89 CYS A C 1
ATOM 660 O O . CYS A 1 89 ? -15.208 4.185 6.186 1.00 92.75 89 CYS A O 1
ATOM 662 N N . GLN A 1 90 ? -16.242 5.291 7.846 1.00 90.31 90 GLN A N 1
ATOM 663 C CA . GLN A 1 90 ? -15.370 6.477 7.831 1.00 90.31 90 GLN A CA 1
ATOM 664 C C . GLN A 1 90 ? -14.537 6.627 9.107 1.00 90.31 90 GLN A C 1
ATOM 666 O O . GLN A 1 90 ? -13.689 7.516 9.187 1.00 90.31 90 GLN A O 1
ATOM 671 N N . ASN A 1 91 ? -14.786 5.794 10.115 1.00 93.50 91 ASN A N 1
ATOM 672 C CA . ASN A 1 91 ? -14.066 5.830 11.379 1.00 93.50 91 ASN A CA 1
ATOM 673 C C . ASN A 1 91 ? -12.731 5.104 11.220 1.00 93.50 91 ASN A C 1
ATOM 675 O O . ASN A 1 91 ? -12.704 3.941 10.821 1.00 93.50 91 ASN A O 1
ATOM 679 N N . VAL A 1 92 ? -11.627 5.770 11.551 1.00 94.19 92 VAL A N 1
ATOM 680 C CA . VAL A 1 92 ? -10.279 5.212 11.401 1.00 94.19 92 VAL A CA 1
ATOM 681 C C . VAL A 1 92 ? -9.501 5.357 12.694 1.00 94.19 92 VAL A C 1
ATOM 683 O O . VAL A 1 92 ? -9.430 6.444 13.272 1.00 94.19 92 VAL A O 1
ATOM 686 N N . ILE A 1 93 ? -8.876 4.258 13.099 1.00 95.19 93 ILE A N 1
ATOM 687 C CA . ILE A 1 93 ? -7.893 4.200 14.177 1.00 95.19 93 ILE A CA 1
ATOM 688 C C . ILE A 1 93 ? -6.539 3.990 13.512 1.00 95.19 93 ILE A C 1
ATOM 690 O O . ILE A 1 93 ? -6.362 3.030 12.762 1.00 95.19 93 ILE A O 1
ATOM 694 N N . VAL A 1 94 ? -5.578 4.876 13.767 1.00 94.00 94 VAL A N 1
ATOM 695 C CA . VAL A 1 94 ? -4.238 4.765 13.181 1.00 94.00 94 VAL A CA 1
ATOM 696 C C . VAL A 1 94 ? -3.172 4.741 14.260 1.00 94.00 94 VAL A C 1
ATOM 698 O O . VAL A 1 94 ? -3.116 5.606 15.131 1.00 94.00 94 VAL A O 1
ATOM 701 N N . TRP A 1 95 ? -2.276 3.767 14.161 1.00 95.50 95 TRP A N 1
ATOM 702 C CA . TRP A 1 95 ? -1.106 3.664 15.016 1.00 95.50 95 TRP A CA 1
ATOM 703 C C . TRP A 1 95 ? 0.176 3.872 14.212 1.00 95.50 95 TRP A C 1
ATOM 705 O O . TRP A 1 95 ? 0.346 3.341 13.114 1.00 95.50 95 TRP A O 1
ATOM 715 N N . GLY A 1 96 ? 1.122 4.617 14.778 1.00 93.06 96 GLY A N 1
ATOM 716 C CA . GLY A 1 96 ? 2.447 4.808 14.204 1.00 93.06 96 GLY A CA 1
ATOM 717 C C . GLY A 1 96 ? 3.496 5.029 15.284 1.00 93.06 96 GLY A C 1
ATOM 718 O O . GLY A 1 96 ? 3.227 5.657 16.303 1.00 93.06 96 GLY A O 1
ATOM 719 N N . ARG A 1 97 ? 4.724 4.559 15.033 1.00 92.81 97 ARG A N 1
ATOM 720 C CA . ARG A 1 97 ? 5.857 4.664 15.976 1.00 92.81 97 ARG A CA 1
ATOM 721 C C . ARG A 1 97 ? 6.280 6.104 16.292 1.00 92.81 97 ARG A C 1
ATOM 723 O O . ARG A 1 97 ? 6.908 6.345 17.312 1.00 92.81 97 ARG A O 1
ATOM 730 N N . SER A 1 98 ? 5.992 7.054 15.400 1.00 92.62 98 SER A N 1
ATOM 731 C CA . SER A 1 98 ? 6.384 8.460 15.537 1.00 92.62 98 SER A CA 1
ATOM 732 C C . SER A 1 98 ? 5.150 9.350 15.540 1.00 92.62 98 SER A C 1
ATOM 734 O O . SER A 1 98 ? 4.395 9.362 14.568 1.00 92.62 98 SER A O 1
ATOM 736 N N . LYS A 1 99 ? 4.993 10.155 16.597 1.00 92.62 99 LYS A N 1
ATOM 737 C CA . LYS A 1 99 ? 3.910 11.143 16.715 1.00 92.62 99 LYS A CA 1
ATOM 738 C C . LYS A 1 99 ? 3.935 12.165 15.573 1.00 92.62 99 LYS A C 1
ATOM 740 O O . LYS A 1 99 ? 2.890 12.512 15.039 1.00 92.62 99 LYS A O 1
ATOM 745 N N . SER A 1 100 ? 5.128 12.591 15.150 1.00 92.06 100 SER A N 1
ATOM 746 C CA . SER A 1 100 ? 5.295 13.498 14.006 1.00 92.06 100 SER A CA 1
ATOM 747 C C . SER A 1 100 ? 4.807 12.856 12.701 1.00 92.06 100 SER A C 1
ATOM 749 O O . SER A 1 100 ? 3.980 13.435 11.998 1.00 92.06 100 SER A O 1
ATOM 751 N N . ALA A 1 101 ? 5.222 11.614 1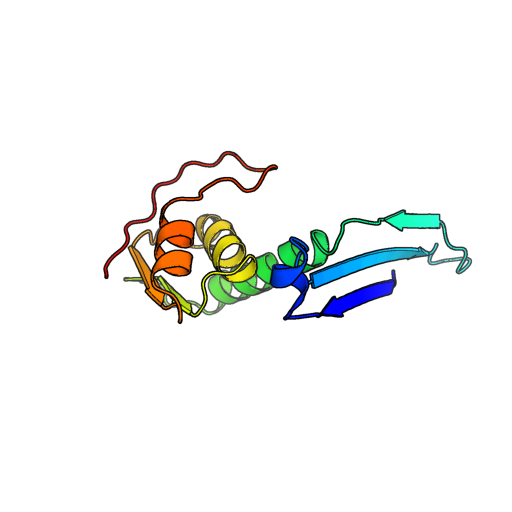2.424 1.00 89.31 101 ALA A N 1
ATOM 752 C CA . ALA A 1 101 ? 4.765 10.889 11.237 1.00 89.31 101 ALA A CA 1
ATOM 753 C C . ALA A 1 101 ? 3.253 10.606 11.266 1.00 89.31 101 ALA A C 1
ATOM 755 O O . ALA A 1 101 ? 2.606 10.645 10.224 1.00 89.31 101 ALA A O 1
ATOM 756 N N . LEU A 1 102 ? 2.683 10.360 12.450 1.00 90.88 102 LEU A N 1
ATOM 757 C CA . LEU A 1 102 ? 1.242 10.201 12.649 1.00 90.88 102 LEU A CA 1
ATOM 758 C C . LEU A 1 102 ? 0.480 11.495 12.341 1.00 90.88 102 LEU A C 1
ATOM 760 O O . LEU A 1 102 ? -0.518 11.464 11.628 1.00 90.88 102 LEU A O 1
ATOM 764 N N . ASN A 1 103 ? 0.974 12.640 12.816 1.00 88.62 103 ASN A N 1
ATOM 765 C CA . ASN A 1 103 ? 0.378 13.943 12.521 1.00 88.62 103 ASN A CA 1
ATOM 766 C C . ASN A 1 103 ? 0.453 14.261 11.020 1.00 88.62 103 ASN A C 1
ATOM 768 O O . ASN A 1 103 ? -0.541 14.660 10.420 1.00 88.62 103 ASN A O 1
ATOM 772 N N . GLN A 1 104 ? 1.598 14.004 10.381 1.00 87.69 104 GLN A N 1
ATOM 773 C CA . GLN A 1 104 ? 1.734 14.123 8.926 1.00 87.69 104 GLN A CA 1
ATOM 774 C C . GLN A 1 104 ? 0.806 13.146 8.186 1.00 87.69 104 GLN A C 1
ATOM 776 O O . GLN A 1 104 ? 0.283 13.450 7.116 1.00 87.69 104 GLN A O 1
ATOM 781 N N . TYR A 1 105 ? 0.569 11.957 8.741 1.00 87.62 105 TYR A N 1
ATOM 782 C CA . TYR A 1 105 ? -0.407 11.020 8.200 1.00 87.62 105 TYR A CA 1
ATOM 7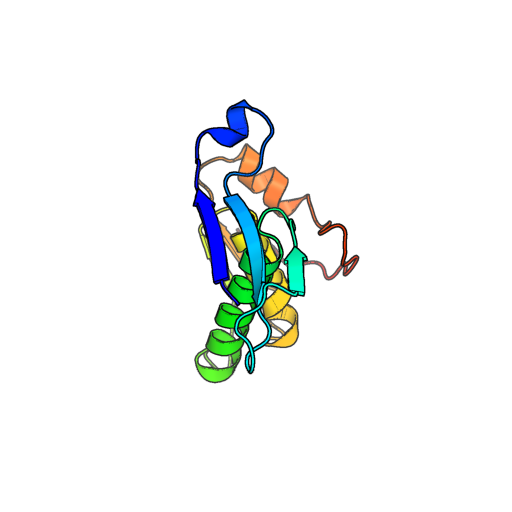83 C C . TYR A 1 105 ? -1.823 11.590 8.204 1.00 87.62 105 TYR A C 1
ATOM 785 O O . TYR A 1 105 ? -2.447 11.631 7.147 1.00 87.62 105 TYR A O 1
ATOM 793 N N . LYS A 1 106 ? -2.265 12.130 9.343 1.00 84.69 106 LYS A N 1
ATOM 794 C CA . LYS A 1 106 ? -3.603 12.711 9.504 1.00 84.69 106 LYS A CA 1
ATOM 795 C C . LYS A 1 106 ? -3.827 13.986 8.670 1.00 84.69 106 LYS A C 1
ATOM 797 O O . LYS A 1 106 ? -4.957 14.231 8.250 1.00 84.69 106 LYS A O 1
ATOM 802 N N . ASN A 1 107 ? -2.768 14.761 8.408 1.00 79.88 107 ASN A N 1
ATOM 803 C CA . ASN A 1 107 ? -2.856 16.080 7.766 1.00 79.88 107 ASN A CA 1
ATOM 804 C C . ASN A 1 107 ? -2.603 16.077 6.247 1.00 79.88 107 ASN A C 1
ATOM 806 O O . ASN A 1 107 ? -3.072 16.973 5.548 1.00 79.88 107 ASN A O 1
ATOM 810 N N . THR A 1 108 ? -1.855 15.107 5.711 1.00 68.25 108 THR A N 1
ATOM 811 C CA . THR A 1 108 ? -1.525 15.059 4.277 1.00 68.25 108 THR A CA 1
ATOM 812 C C . THR A 1 108 ? -2.520 14.181 3.516 1.00 68.25 108 THR A C 1
ATOM 814 O O . THR A 1 108 ? -2.446 12.955 3.582 1.00 68.25 108 THR A O 1
ATOM 817 N N . TRP A 1 109 ? -3.409 14.812 2.743 1.00 59.94 109 TRP A N 1
ATOM 818 C CA . TRP A 1 109 ? -4.415 14.143 1.899 1.00 59.94 109 TRP A CA 1
ATOM 819 C C . TRP A 1 109 ? -4.251 14.439 0.407 1.00 59.94 109 TRP A C 1
ATOM 821 O O . TRP A 1 109 ? -5.221 14.694 -0.300 1.00 59.94 109 TRP A O 1
ATOM 831 N N . ALA A 1 110 ? -3.015 14.411 -0.080 1.00 45.41 110 ALA A N 1
ATOM 832 C CA . ALA A 1 110 ? -2.735 14.505 -1.504 1.00 45.41 110 ALA A CA 1
ATOM 833 C C . ALA A 1 110 ? -1.941 13.271 -1.940 1.00 45.41 110 ALA A C 1
ATOM 835 O O . ALA A 1 110 ? -0.761 13.142 -1.620 1.00 45.41 110 ALA A O 1
ATOM 836 N N . ILE A 1 111 ? -2.596 12.361 -2.663 1.00 51.59 111 ILE A N 1
ATOM 837 C CA . ILE A 1 111 ? -1.902 11.566 -3.677 1.00 51.59 111 ILE A CA 1
ATOM 838 C C . ILE A 1 111 ? -1.925 12.451 -4.930 1.00 51.59 111 ILE A C 1
ATOM 840 O O . ILE A 1 111 ? -3.020 12.875 -5.306 1.00 51.59 111 ILE A O 1
ATOM 844 N N . PRO A 1 112 ? -0.783 12.754 -5.578 1.00 44.34 112 PRO A N 1
ATOM 845 C CA . PRO A 1 112 ? -0.719 13.714 -6.688 1.00 44.34 112 PRO A CA 1
ATOM 846 C C . PRO A 1 112 ? -1.720 13.469 -7.833 1.00 44.34 112 PRO A C 1
ATOM 848 O O . PRO A 1 112 ? -2.060 14.405 -8.545 1.00 44.34 112 PRO A O 1
ATOM 851 N N . ALA A 1 113 ? -2.227 12.240 -7.987 1.00 41.91 113 ALA A N 1
ATOM 852 C CA . ALA A 1 113 ? -3.155 11.855 -9.051 1.00 41.91 113 ALA A CA 1
ATOM 853 C C . ALA A 1 113 ? -4.649 11.789 -8.652 1.00 41.91 113 ALA A C 1
ATOM 855 O O . ALA A 1 113 ? -5.489 11.645 -9.534 1.00 41.91 113 ALA A O 1
ATOM 856 N N . LEU A 1 114 ? -5.017 11.882 -7.364 1.00 43.34 114 LEU A N 1
ATOM 857 C CA . LEU A 1 114 ? -6.422 11.826 -6.928 1.00 43.34 114 LEU A CA 1
ATOM 858 C C . LEU A 1 114 ? -6.704 12.848 -5.819 1.00 43.34 114 LEU A C 1
ATOM 860 O O . LEU A 1 114 ? -6.471 12.610 -4.635 1.00 43.34 114 LEU A O 1
ATOM 864 N N . LEU A 1 115 ? -7.268 13.990 -6.215 1.00 41.91 115 LEU A N 1
ATOM 865 C CA . LEU A 1 115 ? -7.876 14.974 -5.318 1.00 41.91 115 LEU A CA 1
ATOM 866 C C . LEU A 1 115 ? -9.280 14.504 -4.900 1.00 41.91 115 LEU A C 1
ATOM 868 O O . LEU A 1 115 ? -10.283 15.068 -5.326 1.00 41.91 115 LEU A O 1
ATOM 872 N N . LEU A 1 116 ? -9.372 13.474 -4.056 1.00 42.69 116 LEU A N 1
ATOM 873 C CA . LEU A 1 116 ? -10.642 13.070 -3.437 1.00 42.69 116 LEU A CA 1
ATOM 874 C C . LEU A 1 116 ? -10.618 13.356 -1.933 1.00 42.69 116 LEU A C 1
ATOM 876 O O . LEU A 1 116 ? -10.275 12.514 -1.099 1.00 42.69 116 LEU A O 1
ATOM 880 N N . LYS A 1 117 ? -11.023 14.583 -1.585 1.00 48.16 117 LYS A N 1
ATOM 881 C CA . LYS A 1 117 ? -11.289 15.018 -0.208 1.00 48.16 117 LYS A CA 1
ATOM 882 C C . LYS A 1 117 ? -12.573 14.360 0.315 1.00 48.16 117 LYS A C 1
ATOM 884 O O . LYS A 1 117 ? -13.635 14.967 0.300 1.00 48.16 117 LYS A O 1
ATOM 889 N N . GLN A 1 118 ? -12.476 13.125 0.791 1.00 52.47 118 GLN A N 1
ATOM 890 C CA . GLN A 1 118 ? -13.462 12.559 1.719 1.00 52.47 118 GLN A CA 1
ATOM 891 C C . GLN A 1 118 ? -12.830 12.583 3.120 1.00 52.47 118 GLN A C 1
ATOM 893 O O . GLN A 1 118 ? -11.748 12.008 3.281 1.00 52.47 118 GLN A O 1
ATOM 898 N N . PRO A 1 119 ? -13.412 13.284 4.112 1.00 67.00 119 PRO A N 1
ATOM 899 C CA . PRO A 1 119 ? -12.794 13.422 5.424 1.00 67.00 119 PRO A CA 1
ATOM 900 C C . PRO A 1 119 ? -13.006 12.152 6.254 1.00 67.00 119 PRO A C 1
ATOM 902 O O . PRO A 1 119 ? -14.118 11.832 6.663 1.00 67.00 119 PRO A O 1
ATOM 905 N N . TRP A 1 120 ? -11.921 11.435 6.533 1.00 77.75 120 TRP A N 1
ATOM 906 C CA . TRP A 1 120 ? -11.927 10.345 7.506 1.00 77.75 120 TRP A CA 1
ATOM 907 C C . TRP A 1 120 ? -12.109 10.884 8.925 1.00 77.75 120 TRP A C 1
ATOM 909 O O . TRP A 1 120 ? -11.543 11.918 9.291 1.00 77.75 120 TRP A O 1
ATOM 919 N N . ARG A 1 121 ? -12.869 10.159 9.747 1.00 80.44 121 ARG A N 1
ATOM 920 C CA . ARG A 1 121 ? -13.059 10.465 11.165 1.00 80.44 121 ARG A CA 1
ATOM 921 C C . ARG A 1 121 ? -12.012 9.723 11.985 1.00 80.44 121 ARG A C 1
ATOM 923 O O . ARG A 1 121 ? -12.105 8.515 12.186 1.00 80.44 121 ARG A O 1
ATOM 930 N N . TRP A 1 122 ? -11.013 10.454 12.466 1.00 80.56 122 TRP A N 1
ATOM 931 C CA . TRP A 1 122 ? -9.974 9.903 13.334 1.00 80.56 122 TRP A CA 1
ATOM 932 C C . TRP A 1 122 ? -10.513 9.697 14.744 1.00 80.56 122 TRP A C 1
ATOM 934 O O . TRP A 1 122 ? -10.703 10.658 15.489 1.00 80.56 122 TRP A O 1
ATOM 944 N N . ILE A 1 123 ? -10.741 8.445 15.115 1.00 77.62 123 ILE A N 1
ATOM 945 C CA . ILE A 1 123 ? -11.260 8.087 16.431 1.00 77.62 123 ILE A CA 1
ATOM 946 C C . ILE A 1 123 ? -10.131 7.470 17.259 1.00 77.62 123 ILE A C 1
ATOM 948 O O . ILE A 1 123 ? -10.021 6.256 17.356 1.00 77.62 123 ILE A O 1
ATOM 952 N N . LYS A 1 124 ? -9.328 8.343 17.887 1.00 59.38 124 LYS A N 1
ATOM 953 C CA . LYS A 1 124 ? -8.086 8.054 18.645 1.00 59.38 124 LYS A CA 1
ATOM 954 C C . LYS A 1 124 ? -6.833 8.010 17.751 1.00 59.38 124 LYS A C 1
ATOM 956 O O . LYS A 1 124 ? -6.668 7.082 16.936 1.00 59.38 124 LYS A O 1
#